Protein AF-A0AAV2RDL8-F1 (afdb_monomer_lite)

Secondary structure (DSSP, 8-state):
---------S------EEEEEEE-SS-EE--EEEEEEEEEEEEEEEEEEEEEEEEEEEEEEEEEEEEEEEEEEEEEEEEEEEEEES-EEEEEEEEEEEEES-EEEEEEEEEEEEES-EEEEEEEEEEEEES-EEEEEEEEEEEESS-EEEEEEEEEEEESS-EEEE--SEEEEE-

Organism: Meganyctiphanes norvegica (NCBI:txid48144)

Sequence (175 aa):
PSEDENELEEGILVDIDAEELELKEDVRVESDAEKLYLTEDVRVESDEEELYLTEDVRVESDAEELYLTEDVRVESDEEELYLTEDVRVESDEEELYLTEDVRVESDEEELYLTEDVRVESDAEELYLTEDVRVESDAEELYLTEDVRVESDAEELYLTEDVRVESDAEKLYLTE

pLDDT: mean 70.78, std 10.6, range [33.53, 85.5]

Foldseek 3Di:
DDPPPPPDDAEDADADEEQEEADEDHYEYEYEYQEYHYEDDYEYEYEYQEYAYEEQYEYEYEYQEYAYEENYEYDYEYAEYHYEEDYEYDYEYAEYAYEDDYEYDYEYAEYHYEDDYEYDYEYQEYAYAECYEYDYEYAEYADHYNYEYDYEYAEYHYEPPYDYDYPYVYYHYDD

Radius of gyration: 18.99 Å; chains: 1; bounding box: 40×24×61 Å

Structure (mmCIF, N/CA/C/O backbone):
data_AF-A0AAV2RDL8-F1
#
_entry.id   AF-A0AAV2RDL8-F1
#
loop_
_atom_site.group_PDB
_atom_site.id
_atom_site.type_symbol
_atom_site.label_atom_id
_atom_site.label_alt_id
_atom_site.label_comp_id
_atom_site.label_asym_id
_atom_site.label_entity_id
_atom_site.label_seq_id
_atom_site.pdbx_PDB_ins_code
_atom_site.Cartn_x
_atom_site.Cartn_y
_atom_site.Cartn_z
_atom_site.occupancy
_atom_site.B_iso_or_equiv
_atom_site.auth_seq_id
_atom_site.auth_comp_id
_atom_site.auth_asym_id
_atom_site.auth_atom_id
_atom_site.pdbx_PDB_model_num
ATOM 1 N N . PRO A 1 1 ? 20.852 -11.540 -39.869 1.00 33.53 1 PRO A N 1
ATOM 2 C CA . PRO A 1 1 ? 20.216 -11.445 -38.544 1.00 33.53 1 PRO A CA 1
ATOM 3 C C . PRO A 1 1 ? 21.309 -11.140 -37.523 1.00 33.53 1 PRO A C 1
ATOM 5 O O . PRO A 1 1 ? 21.925 -12.056 -36.992 1.00 33.53 1 PRO A O 1
ATOM 8 N N . SER A 1 2 ? 21.663 -9.862 -37.433 1.00 35.41 2 SER A N 1
ATOM 9 C CA . SER A 1 2 ? 22.367 -9.319 -36.277 1.00 35.41 2 SER A CA 1
ATOM 10 C C . SER A 1 2 ? 21.272 -8.933 -35.292 1.00 35.41 2 SER A C 1
ATOM 12 O O . SER A 1 2 ? 20.375 -8.176 -35.652 1.00 35.41 2 SER A O 1
ATOM 14 N N . GLU A 1 3 ? 21.274 -9.587 -34.138 1.00 41.75 3 GLU A N 1
ATOM 15 C CA . GLU A 1 3 ? 20.640 -9.085 -32.925 1.00 41.75 3 GLU A CA 1
ATOM 16 C C . GLU A 1 3 ? 21.489 -7.874 -32.535 1.00 41.75 3 GLU A C 1
ATOM 18 O O . GLU A 1 3 ? 22.623 -8.031 -32.091 1.00 41.75 3 GLU A O 1
ATOM 23 N N . ASP A 1 4 ? 21.024 -6.682 -32.909 1.00 39.59 4 ASP A N 1
ATOM 24 C CA . ASP A 1 4 ? 21.625 -5.433 -32.462 1.00 39.59 4 ASP A CA 1
ATOM 25 C C . ASP A 1 4 ? 21.169 -5.250 -31.009 1.00 39.59 4 ASP A C 1
ATOM 27 O O . ASP A 1 4 ? 20.022 -4.902 -30.734 1.00 39.59 4 ASP A O 1
ATOM 31 N N . GLU A 1 5 ? 22.060 -5.637 -30.098 1.00 39.41 5 GLU A N 1
ATOM 32 C CA . GLU A 1 5 ? 21.983 -5.405 -28.661 1.00 39.41 5 GLU A CA 1
ATOM 33 C C . GLU A 1 5 ? 21.902 -3.883 -28.445 1.00 39.41 5 GLU A C 1
ATOM 35 O O . GLU A 1 5 ? 22.846 -3.155 -28.755 1.00 39.41 5 GLU A O 1
ATOM 40 N N . ASN A 1 6 ? 20.740 -3.392 -27.997 1.00 41.09 6 ASN A N 1
ATOM 41 C CA . ASN A 1 6 ? 20.532 -2.000 -27.586 1.00 41.09 6 ASN A CA 1
ATOM 42 C C . ASN A 1 6 ? 21.248 -1.760 -26.243 1.00 41.09 6 ASN A C 1
ATOM 44 O O . ASN A 1 6 ? 20.607 -1.623 -25.208 1.00 41.09 6 ASN A O 1
ATOM 48 N N . GLU A 1 7 ? 22.580 -1.743 -26.250 1.00 38.25 7 GLU A N 1
ATOM 49 C CA . GLU A 1 7 ? 23.364 -1.123 -25.178 1.00 38.25 7 GLU A CA 1
ATOM 50 C C . GLU A 1 7 ? 23.374 0.391 -25.441 1.00 38.25 7 GLU A C 1
ATOM 52 O O . GLU A 1 7 ? 23.989 0.873 -26.399 1.00 38.25 7 GLU A O 1
ATOM 57 N N . LEU A 1 8 ? 22.615 1.136 -24.639 1.00 44.44 8 LEU A N 1
ATOM 58 C CA . LEU A 1 8 ? 22.423 2.579 -24.746 1.00 44.44 8 LEU A CA 1
ATOM 59 C C . LEU A 1 8 ? 23.171 3.260 -23.580 1.00 44.44 8 LEU A C 1
ATOM 61 O O . LEU A 1 8 ? 22.795 3.088 -22.432 1.00 44.44 8 LEU A O 1
ATOM 65 N N . GLU A 1 9 ? 24.263 3.981 -23.880 1.00 40.09 9 GLU A N 1
ATOM 66 C CA . GLU A 1 9 ? 25.112 4.697 -22.899 1.00 40.09 9 GLU A CA 1
ATOM 67 C C . GLU A 1 9 ? 24.407 5.927 -22.275 1.00 40.09 9 GLU A C 1
ATOM 69 O O . GLU A 1 9 ? 23.738 6.671 -22.993 1.00 40.09 9 GLU A O 1
ATOM 74 N N . GLU A 1 10 ? 24.655 6.169 -20.976 1.00 37.88 10 GLU A N 1
ATOM 75 C CA . GLU A 1 10 ? 24.317 7.342 -20.132 1.00 37.88 10 GLU A CA 1
ATOM 76 C C . GLU A 1 10 ? 23.689 8.563 -20.849 1.00 37.88 10 GLU A C 1
ATOM 78 O O . GLU A 1 10 ? 24.341 9.284 -21.619 1.00 37.88 10 GLU A O 1
ATOM 83 N N . GLY A 1 11 ? 22.445 8.891 -20.479 1.00 47.75 11 GLY A N 1
ATOM 84 C CA . GLY A 1 11 ? 21.820 10.191 -20.770 1.00 47.75 11 GLY A CA 1
ATOM 85 C C . GLY A 1 11 ? 21.087 10.310 -22.110 1.00 47.75 11 GLY A C 1
ATOM 86 O O . GLY A 1 11 ? 21.014 11.405 -22.681 1.00 47.75 11 GLY A O 1
ATOM 87 N N . ILE A 1 12 ? 20.544 9.209 -22.624 1.00 52.31 12 ILE A N 1
ATOM 88 C CA . ILE A 1 12 ? 19.698 9.218 -23.820 1.00 52.31 12 ILE A CA 1
ATOM 89 C C . ILE A 1 12 ? 18.282 9.638 -23.424 1.00 52.31 12 ILE A C 1
ATOM 91 O O . ILE A 1 12 ? 17.623 8.910 -22.703 1.00 52.31 12 ILE A O 1
ATOM 95 N N . LEU A 1 13 ? 17.822 10.786 -23.935 1.00 48.78 13 LEU A N 1
ATOM 96 C CA . LEU A 1 13 ? 16.393 11.098 -24.033 1.00 48.78 13 LEU A CA 1
ATOM 97 C C . LEU A 1 13 ? 15.776 10.138 -25.050 1.00 48.78 13 LEU A C 1
ATOM 99 O O . LEU A 1 13 ? 16.172 10.132 -26.223 1.00 48.78 13 LEU A O 1
ATOM 103 N N . VAL A 1 14 ? 14.863 9.301 -24.577 1.00 56.12 14 VAL A N 1
ATOM 104 C CA . VAL A 1 14 ? 14.216 8.250 -25.356 1.00 56.12 14 VAL A CA 1
ATOM 105 C C . VAL A 1 14 ? 12.789 8.694 -25.688 1.00 56.12 14 VAL A C 1
ATOM 107 O O . VAL A 1 14 ? 11.849 8.203 -25.090 1.00 56.12 14 VAL A O 1
ATOM 110 N N . ASP A 1 15 ? 12.622 9.589 -26.672 1.00 52.69 15 ASP A N 1
ATOM 111 C CA . ASP A 1 15 ? 11.304 9.881 -27.266 1.00 52.69 15 ASP A CA 1
ATOM 112 C C . ASP A 1 15 ? 10.814 8.635 -28.044 1.00 52.69 15 ASP A C 1
ATOM 114 O O . ASP A 1 15 ? 11.012 8.520 -29.265 1.00 52.69 15 ASP A O 1
ATOM 118 N N . ILE A 1 16 ? 10.251 7.650 -27.345 1.00 57.81 16 ILE A N 1
ATOM 119 C CA . ILE A 1 16 ? 9.728 6.412 -27.927 1.00 57.81 16 ILE A CA 1
ATOM 120 C C . ILE A 1 16 ? 8.243 6.289 -27.592 1.00 57.81 16 ILE A C 1
ATOM 122 O O . ILE A 1 16 ? 7.873 6.218 -26.433 1.00 57.81 16 ILE A O 1
ATOM 126 N N . ASP A 1 17 ? 7.431 6.202 -28.647 1.00 60.62 17 ASP A N 1
ATOM 127 C CA . ASP A 1 17 ? 6.042 5.734 -28.614 1.00 60.62 17 ASP A CA 1
ATOM 128 C C . ASP A 1 17 ? 6.076 4.217 -28.880 1.00 60.62 17 ASP A C 1
ATOM 130 O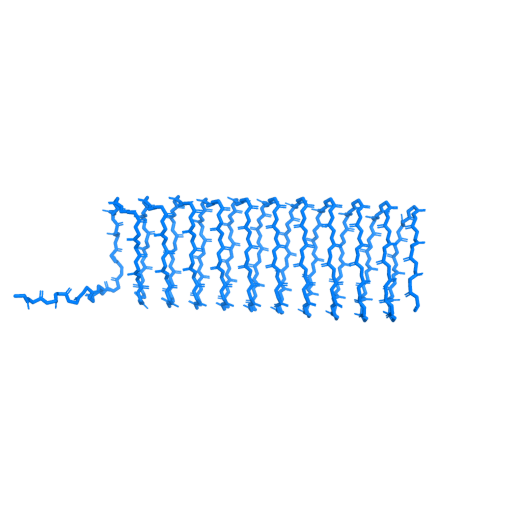 O . ASP A 1 17 ? 6.366 3.778 -30.009 1.00 60.62 17 ASP A O 1
ATOM 134 N N . ALA A 1 18 ? 5.923 3.418 -27.820 1.00 65.25 18 ALA A N 1
ATOM 135 C CA . ALA A 1 18 ? 5.965 1.956 -27.851 1.00 65.25 18 ALA A CA 1
ATOM 136 C C . ALA A 1 18 ? 4.988 1.331 -26.843 1.00 65.25 18 ALA A C 1
ATOM 138 O O . ALA A 1 18 ? 4.745 1.880 -25.779 1.00 65.25 18 ALA A O 1
ATOM 139 N N . GLU A 1 19 ? 4.483 0.135 -27.167 1.00 72.62 19 GLU A N 1
ATOM 140 C CA . GLU A 1 19 ? 3.637 -0.657 -26.253 1.00 72.62 19 GLU A CA 1
ATOM 141 C C . GLU A 1 19 ? 4.428 -1.159 -25.020 1.00 72.62 19 GLU A C 1
ATOM 143 O O . GLU A 1 19 ? 3.861 -1.339 -23.954 1.00 72.62 19 GLU A O 1
ATOM 148 N N . GLU A 1 20 ? 5.740 -1.404 -25.145 1.00 74.62 20 GLU A N 1
ATOM 149 C CA . GLU A 1 20 ? 6.578 -1.908 -24.043 1.00 74.62 20 GLU A CA 1
ATOM 150 C C . GLU A 1 20 ? 8.042 -1.484 -24.233 1.00 74.62 20 GLU A C 1
ATOM 152 O O . GLU A 1 20 ? 8.582 -1.562 -25.348 1.00 74.62 20 GLU A O 1
ATOM 157 N N . LEU A 1 21 ? 8.696 -1.065 -23.146 1.00 72.25 21 LEU A N 1
ATOM 158 C CA . LEU A 1 21 ? 10.082 -0.598 -23.142 1.00 72.25 21 LEU A CA 1
ATOM 159 C C . LEU A 1 21 ? 10.855 -1.198 -21.948 1.00 72.25 21 LEU A C 1
ATOM 161 O O . LEU A 1 21 ? 10.407 -1.117 -20.813 1.00 72.25 21 LEU A O 1
ATOM 165 N N . GLU A 1 22 ? 12.023 -1.806 -22.201 1.00 73.56 22 GLU A N 1
ATOM 166 C CA . GLU A 1 22 ? 12.908 -2.386 -21.169 1.00 73.56 22 GLU A CA 1
ATOM 167 C C . GLU A 1 22 ? 14.309 -1.743 -21.239 1.00 73.56 22 GLU A C 1
ATOM 169 O O . GLU A 1 22 ? 14.984 -1.856 -22.271 1.00 73.56 22 GLU A O 1
ATOM 174 N N . LEU A 1 23 ? 14.770 -1.097 -20.157 1.00 69.56 23 LEU A N 1
ATOM 175 C CA . LEU A 1 23 ? 16.125 -0.523 -20.034 1.00 69.56 23 LEU A CA 1
ATOM 176 C C . LEU A 1 23 ? 16.847 -1.073 -18.799 1.00 69.56 23 LEU A C 1
ATOM 178 O O . LEU A 1 23 ? 16.240 -1.383 -17.775 1.00 69.56 23 LEU A O 1
ATOM 182 N N . LYS A 1 24 ? 18.171 -1.210 -18.916 1.00 64.12 24 LYS A N 1
ATOM 183 C CA . LYS A 1 24 ? 18.983 -1.960 -17.947 1.00 64.12 24 LYS A CA 1
ATOM 184 C C . LYS A 1 24 ? 19.968 -1.132 -17.127 1.00 64.12 24 LYS A C 1
ATOM 186 O O . LYS A 1 24 ? 20.286 -1.581 -16.042 1.00 64.12 24 LYS A O 1
ATOM 191 N N . GLU A 1 25 ? 20.421 0.033 -17.593 1.00 67.44 25 GLU A N 1
ATOM 192 C CA . GLU A 1 25 ? 21.438 0.838 -16.888 1.00 67.44 25 GLU A CA 1
ATOM 193 C C . GLU A 1 25 ? 21.264 2.346 -17.169 1.00 67.44 25 GLU A C 1
ATOM 195 O O . GLU A 1 25 ? 20.969 2.709 -18.308 1.00 67.44 25 GLU A O 1
ATOM 200 N N . ASP A 1 26 ? 21.495 3.198 -16.156 1.00 59.97 26 ASP A N 1
ATOM 201 C CA . ASP A 1 26 ? 21.834 4.640 -16.212 1.00 59.97 26 ASP A CA 1
ATOM 202 C C . ASP A 1 26 ? 21.165 5.452 -17.349 1.00 59.97 26 ASP A C 1
ATOM 204 O O . ASP A 1 26 ? 21.803 5.955 -18.287 1.00 59.97 26 ASP A O 1
ATOM 208 N N . VAL A 1 27 ? 19.849 5.646 -17.259 1.00 62.50 27 VAL A N 1
ATOM 209 C CA . VAL A 1 27 ? 19.062 6.395 -18.255 1.00 62.50 27 VAL A CA 1
ATOM 210 C C . VAL A 1 27 ? 18.285 7.551 -17.627 1.00 62.50 27 VAL A C 1
ATOM 212 O O . VAL A 1 27 ? 17.908 7.533 -16.459 1.00 62.50 27 VAL A O 1
ATOM 215 N N . ARG A 1 28 ? 18.058 8.604 -18.422 1.00 65.00 28 ARG A N 1
ATOM 216 C CA . ARG A 1 28 ? 16.998 9.579 -18.148 1.00 65.00 28 ARG A CA 1
ATOM 217 C C . ARG A 1 28 ? 15.918 9.342 -19.183 1.00 65.00 28 ARG A C 1
ATOM 219 O O . ARG A 1 28 ? 16.179 9.563 -20.363 1.00 65.00 28 ARG A O 1
ATOM 226 N N . VAL A 1 29 ? 14.750 8.914 -18.741 1.00 66.75 29 VAL A N 1
ATOM 227 C CA . VAL A 1 29 ? 13.643 8.577 -19.634 1.00 66.75 29 VAL A CA 1
ATOM 228 C C . VAL A 1 29 ? 12.644 9.734 -19.655 1.00 66.75 29 VAL A C 1
ATOM 230 O O . VAL A 1 29 ? 12.387 10.335 -18.619 1.00 66.75 29 VAL A O 1
ATOM 233 N N . GLU A 1 30 ? 12.176 10.068 -20.856 1.00 68.25 30 GLU A N 1
ATOM 234 C CA . GLU A 1 30 ? 11.007 10.917 -21.123 1.00 68.25 30 GLU A CA 1
ATOM 235 C C . GLU A 1 30 ? 10.239 10.165 -22.217 1.00 68.25 30 GLU A C 1
ATOM 237 O O . GLU A 1 30 ? 10.661 10.185 -23.377 1.00 68.25 30 GLU A O 1
ATOM 242 N N . SER A 1 31 ? 9.229 9.384 -21.826 1.00 66.00 31 SER A N 1
ATOM 243 C CA . SER A 1 31 ? 8.480 8.476 -22.705 1.00 66.00 31 SER A CA 1
ATOM 244 C C . SER A 1 31 ? 6.972 8.595 -22.517 1.00 66.00 31 SER A C 1
ATOM 246 O O . SER A 1 31 ? 6.505 8.969 -21.452 1.00 66.00 31 SER A O 1
ATOM 248 N N . ASP A 1 32 ? 6.245 8.232 -23.575 1.00 65.31 32 ASP A N 1
ATOM 249 C CA . ASP A 1 32 ? 4.823 7.881 -23.546 1.00 65.31 32 ASP A CA 1
ATOM 250 C C . ASP A 1 32 ? 4.756 6.397 -23.957 1.00 65.31 32 ASP A C 1
ATOM 252 O O . ASP A 1 32 ? 4.810 6.071 -25.153 1.00 65.31 32 ASP A O 1
ATOM 256 N N . ALA A 1 33 ? 4.729 5.488 -22.983 1.00 66.44 33 ALA A N 1
ATOM 257 C CA . ALA A 1 33 ? 4.630 4.047 -23.214 1.00 66.44 33 ALA A CA 1
ATOM 258 C C . ALA A 1 33 ? 3.447 3.460 -22.434 1.00 66.44 33 ALA A C 1
ATOM 260 O O . ALA A 1 33 ? 3.074 3.973 -21.390 1.00 66.44 33 ALA A O 1
ATOM 261 N N . GLU A 1 34 ? 2.858 2.358 -22.909 1.00 74.69 34 GLU A N 1
ATOM 262 C CA . GLU A 1 34 ? 1.871 1.644 -22.076 1.00 74.69 34 GLU A CA 1
ATOM 263 C C . GLU A 1 34 ? 2.581 0.988 -20.875 1.00 74.69 34 GLU A C 1
ATOM 265 O O . GLU A 1 34 ? 2.064 1.014 -19.765 1.00 74.69 34 GLU A O 1
ATOM 270 N N . LYS A 1 35 ? 3.791 0.434 -21.077 1.00 77.56 35 LYS A N 1
ATOM 271 C CA . LYS A 1 35 ? 4.576 -0.222 -20.015 1.00 77.56 35 LYS A CA 1
ATOM 272 C C . LYS A 1 35 ? 6.061 0.096 -20.076 1.00 77.56 35 LYS A C 1
ATOM 274 O O . LYS A 1 35 ? 6.688 -0.052 -21.136 1.00 77.56 35 LYS A O 1
ATOM 279 N N . LEU A 1 36 ? 6.651 0.393 -18.921 1.00 74.38 36 LEU A N 1
ATOM 280 C CA . LEU A 1 36 ? 8.078 0.685 -18.784 1.00 74.38 36 LEU A CA 1
ATOM 281 C C . LEU A 1 36 ? 8.735 -0.177 -17.687 1.00 74.38 36 LEU A C 1
ATOM 283 O O . LEU A 1 36 ? 8.286 -0.216 -16.547 1.00 74.38 36 LEU A O 1
ATOM 287 N N . TYR A 1 37 ? 9.828 -0.865 -18.040 1.00 77.25 37 TYR A N 1
ATOM 288 C CA . TYR A 1 37 ? 10.616 -1.726 -17.147 1.00 77.25 37 TYR A CA 1
ATOM 289 C C . TYR A 1 37 ? 12.057 -1.221 -17.021 1.00 77.25 37 TYR A C 1
ATOM 291 O O . TYR A 1 37 ? 12.789 -1.170 -18.017 1.00 77.25 37 TYR A O 1
ATOM 299 N N . LEU A 1 38 ? 12.495 -0.902 -15.800 1.00 71.50 38 LEU A N 1
ATOM 300 C CA . LEU A 1 38 ? 13.824 -0.350 -15.514 1.00 71.50 38 LEU A CA 1
ATOM 301 C C . LEU A 1 38 ? 14.509 -1.088 -14.358 1.00 71.50 38 LEU A C 1
ATOM 303 O O . LEU A 1 38 ? 13.866 -1.504 -13.395 1.00 71.50 38 LEU A O 1
ATOM 307 N N . THR A 1 39 ? 15.831 -1.264 -14.454 1.00 67.38 39 THR A N 1
ATOM 308 C CA . THR A 1 39 ? 16.561 -2.155 -13.530 1.00 67.38 39 THR A CA 1
ATOM 309 C C . THR A 1 39 ? 17.522 -1.437 -12.569 1.00 67.38 39 THR A C 1
ATOM 311 O O . THR A 1 39 ? 17.466 -1.755 -11.390 1.00 67.38 39 THR A O 1
ATOM 314 N N . GLU A 1 40 ? 18.343 -0.471 -13.008 1.00 68.44 40 GLU A N 1
ATOM 315 C CA . GLU A 1 40 ? 19.369 0.180 -12.153 1.00 68.44 40 GLU A CA 1
ATOM 316 C C . GLU A 1 40 ? 19.516 1.698 -12.427 1.00 68.44 40 GLU A C 1
ATOM 318 O O . GLU A 1 40 ? 19.629 2.101 -13.591 1.00 68.44 40 GLU A O 1
ATOM 323 N N . ASP A 1 41 ? 19.575 2.511 -11.356 1.00 61.62 41 ASP A N 1
ATOM 324 C CA . ASP A 1 41 ? 20.023 3.925 -11.307 1.00 61.62 41 ASP A CA 1
ATOM 325 C C . ASP A 1 41 ? 19.329 4.848 -12.344 1.00 61.62 41 ASP A C 1
ATOM 327 O O . ASP A 1 41 ? 19.933 5.376 -13.285 1.00 61.62 41 ASP A O 1
ATOM 331 N N . VAL A 1 42 ? 18.014 5.061 -12.193 1.00 62.78 42 VAL A N 1
ATOM 332 C CA . VAL A 1 42 ? 17.196 5.783 -13.193 1.00 62.78 42 VAL A CA 1
ATOM 333 C C . VAL A 1 42 ? 16.575 7.076 -12.652 1.00 62.78 42 VAL A C 1
ATOM 335 O O . VAL A 1 42 ? 16.261 7.222 -11.468 1.00 62.78 42 VAL A O 1
ATOM 338 N N . ARG A 1 43 ? 16.407 8.059 -13.549 1.00 65.94 43 ARG A N 1
ATOM 339 C CA . ARG A 1 43 ? 15.447 9.159 -13.365 1.00 65.94 43 ARG A CA 1
ATOM 340 C C . ARG A 1 43 ? 14.379 9.095 -14.438 1.00 65.94 43 ARG A C 1
ATOM 342 O O . ARG A 1 43 ? 14.712 9.164 -15.626 1.00 65.94 43 ARG A O 1
ATOM 349 N N . VAL A 1 44 ? 13.141 9.000 -13.987 1.00 67.44 44 VAL A N 1
ATOM 350 C CA . VAL A 1 44 ? 11.953 8.876 -14.826 1.00 67.44 44 VAL A CA 1
ATOM 351 C C . VAL A 1 44 ? 11.133 10.157 -14.701 1.00 67.44 44 VAL A C 1
ATOM 353 O O . VAL A 1 44 ? 10.990 10.669 -13.594 1.00 67.44 44 VAL A O 1
ATOM 356 N N . GLU A 1 45 ? 10.699 10.687 -15.843 1.00 69.94 45 GLU A N 1
ATOM 357 C CA . GLU A 1 45 ? 9.719 11.772 -15.973 1.00 69.94 45 GLU A CA 1
ATOM 358 C C . GLU A 1 45 ? 8.796 11.382 -17.131 1.00 69.94 45 GLU A C 1
ATOM 360 O O . GLU A 1 45 ? 9.196 11.505 -18.294 1.00 69.94 45 GLU A O 1
ATOM 365 N N . SER A 1 46 ? 7.636 10.802 -16.829 1.00 66.81 46 SER A N 1
ATOM 366 C CA . SER A 1 46 ? 6.805 10.151 -17.845 1.00 66.81 46 SER A CA 1
ATOM 367 C C . SER A 1 46 ? 5.350 9.930 -17.424 1.00 66.81 46 SER A C 1
ATOM 369 O O . SER A 1 46 ? 5.022 9.996 -16.239 1.00 66.81 46 SER A O 1
ATOM 371 N N . ASP A 1 47 ? 4.508 9.706 -18.437 1.00 68.69 47 ASP A N 1
ATOM 372 C CA . ASP A 1 47 ? 3.092 9.351 -18.330 1.00 68.69 47 ASP A CA 1
ATOM 373 C C . ASP A 1 47 ? 2.916 7.916 -18.882 1.00 68.69 47 ASP A C 1
ATOM 375 O O . ASP A 1 47 ? 3.071 7.693 -20.092 1.00 68.69 47 ASP A O 1
ATOM 379 N N . GLU A 1 48 ? 2.604 6.933 -18.031 1.00 70.44 48 GLU A N 1
ATOM 380 C CA . GLU A 1 48 ? 2.433 5.519 -18.423 1.00 70.44 48 GLU A CA 1
ATOM 381 C C . GLU A 1 48 ? 1.207 4.852 -17.780 1.00 70.44 48 GLU A C 1
ATOM 383 O O . GLU A 1 48 ? 0.688 5.321 -16.777 1.00 70.44 48 GLU A O 1
ATOM 388 N N . GLU A 1 49 ? 0.731 3.728 -18.337 1.00 75.56 49 GLU A N 1
ATOM 389 C CA . GLU A 1 49 ? -0.263 2.898 -17.626 1.00 75.56 49 GLU A CA 1
ATOM 390 C C . GLU A 1 49 ? 0.426 2.106 -16.496 1.00 75.56 49 GLU A C 1
ATOM 392 O O . GLU A 1 49 ? -0.052 2.106 -15.368 1.00 75.56 49 GLU A O 1
ATOM 397 N N . GLU A 1 50 ? 1.581 1.477 -16.765 1.00 77.88 50 GLU A N 1
ATOM 398 C CA . GLU A 1 50 ? 2.319 0.698 -15.757 1.00 77.88 50 GLU A CA 1
ATOM 399 C C . GLU A 1 50 ? 3.836 0.978 -15.752 1.00 77.88 50 GLU A C 1
ATOM 401 O O . GLU A 1 50 ? 4.519 0.844 -16.781 1.00 77.88 50 GLU A O 1
ATOM 406 N N . LEU A 1 51 ? 4.396 1.234 -14.563 1.00 76.44 51 LEU A N 1
ATOM 407 C CA . LEU A 1 51 ? 5.830 1.464 -14.347 1.00 76.44 51 LEU A CA 1
ATOM 408 C C . LEU A 1 51 ? 6.445 0.444 -13.371 1.00 76.44 51 LEU A C 1
ATOM 410 O O . LEU A 1 51 ? 5.996 0.290 -12.241 1.00 76.44 51 LEU A O 1
ATOM 414 N N . TYR A 1 52 ? 7.524 -0.233 -13.781 1.00 79.94 52 TYR A N 1
ATOM 415 C CA . TYR A 1 52 ? 8.218 -1.248 -12.976 1.00 79.94 52 TYR A CA 1
ATOM 416 C C . TYR A 1 52 ? 9.705 -0.919 -12.809 1.00 79.94 52 TYR A C 1
ATOM 418 O O . TYR A 1 52 ? 10.461 -0.966 -13.786 1.00 79.94 52 TYR A O 1
ATOM 426 N N . LEU A 1 53 ? 10.158 -0.665 -11.576 1.00 72.62 53 LEU A N 1
ATOM 427 C CA . LEU A 1 53 ? 11.547 -0.292 -11.274 1.00 72.62 53 LEU A CA 1
ATOM 428 C C . LEU A 1 53 ? 12.152 -1.171 -10.166 1.00 72.62 53 LEU A C 1
ATOM 430 O O . LEU A 1 53 ? 11.481 -1.560 -9.211 1.00 72.62 53 LEU A O 1
ATOM 434 N N . THR A 1 54 ? 13.441 -1.499 -10.291 1.00 70.62 54 THR A N 1
ATOM 435 C CA . THR A 1 54 ? 14.088 -2.475 -9.391 1.00 70.62 54 THR A CA 1
ATOM 436 C C . THR A 1 54 ? 15.050 -1.852 -8.367 1.00 70.62 54 THR A C 1
ATOM 438 O O . THR A 1 54 ? 14.881 -2.148 -7.192 1.00 70.62 54 THR A O 1
ATOM 441 N N . GLU A 1 55 ? 16.015 -1.000 -8.750 1.00 71.31 55 GLU A N 1
ATOM 442 C CA . GLU A 1 55 ? 17.098 -0.557 -7.838 1.00 71.31 55 GLU A CA 1
ATOM 443 C C . GLU A 1 55 ? 17.451 0.947 -7.974 1.00 71.31 55 GLU A C 1
ATOM 445 O O . GLU A 1 55 ? 17.644 1.438 -9.091 1.00 71.31 55 GLU A O 1
ATOM 450 N N . ASP A 1 56 ? 17.566 1.655 -6.834 1.00 64.56 56 ASP A N 1
ATOM 451 C CA . ASP A 1 56 ? 18.128 3.016 -6.656 1.00 64.56 56 ASP A CA 1
ATOM 452 C C . ASP A 1 56 ? 17.508 4.090 -7.588 1.00 64.56 56 ASP A C 1
ATOM 454 O O . ASP A 1 56 ? 18.124 4.593 -8.535 1.00 64.56 56 ASP A O 1
ATOM 458 N N . VAL A 1 57 ? 16.250 4.479 -7.336 1.00 63.28 57 VAL A N 1
ATOM 459 C CA . VAL A 1 57 ? 15.467 5.293 -8.292 1.00 63.28 57 VAL A CA 1
ATOM 460 C C . VAL A 1 57 ? 14.968 6.619 -7.707 1.00 63.28 57 VAL A C 1
ATOM 462 O O . VAL A 1 57 ? 14.695 6.762 -6.511 1.00 63.28 57 VAL A O 1
ATOM 465 N N .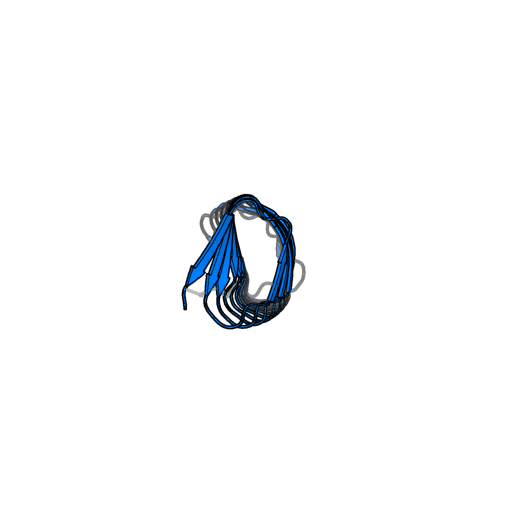 ARG A 1 58 ? 14.867 7.639 -8.571 1.00 66.12 58 ARG A N 1
ATOM 466 C CA . ARG A 1 58 ? 14.017 8.816 -8.329 1.00 66.12 58 ARG A CA 1
ATOM 467 C C . ARG A 1 58 ? 12.962 8.912 -9.416 1.00 66.12 58 ARG A C 1
ATOM 469 O O . ARG A 1 58 ? 13.327 9.025 -10.590 1.00 66.12 58 ARG A O 1
ATOM 476 N N . VAL A 1 59 ? 11.710 8.919 -8.993 1.00 67.62 59 VAL A N 1
ATOM 477 C CA . VAL A 1 59 ? 10.542 8.957 -9.867 1.00 67.62 59 VAL A CA 1
ATOM 478 C C . VAL A 1 59 ? 9.795 10.267 -9.654 1.00 67.62 59 VAL A C 1
ATOM 480 O O . VAL A 1 59 ? 9.645 10.694 -8.513 1.00 67.62 59 VAL A O 1
ATOM 483 N N . GLU A 1 60 ? 9.401 10.892 -10.759 1.00 71.44 60 GLU A N 1
ATOM 484 C CA . GLU A 1 60 ? 8.389 11.950 -10.838 1.00 71.44 60 GLU A CA 1
ATOM 485 C C . GLU A 1 60 ? 7.505 11.566 -12.038 1.00 71.44 60 GLU A C 1
ATOM 487 O O . GLU A 1 60 ? 7.882 11.836 -13.178 1.00 71.44 60 GLU A O 1
ATOM 492 N N . SER A 1 61 ? 6.427 10.814 -11.811 1.00 68.00 61 SER A N 1
ATOM 493 C CA . SER A 1 61 ? 5.570 10.252 -12.871 1.00 68.00 61 SER A CA 1
ATOM 494 C C . SER A 1 61 ? 4.092 10.377 -12.533 1.00 68.00 61 SER A C 1
ATOM 496 O O . SER A 1 61 ? 3.734 10.457 -11.364 1.00 68.00 61 SER A O 1
ATOM 498 N N . ASP A 1 62 ? 3.262 10.347 -13.571 1.00 68.38 62 ASP A N 1
ATOM 499 C CA . ASP A 1 62 ? 1.825 10.107 -13.472 1.00 68.38 62 ASP A CA 1
ATOM 500 C C . ASP A 1 62 ? 1.569 8.711 -14.080 1.00 68.38 62 ASP A C 1
ATOM 502 O O . ASP A 1 62 ? 1.765 8.515 -15.286 1.00 68.38 62 ASP A O 1
ATOM 506 N N . ALA A 1 63 ? 1.184 7.725 -13.264 1.00 69.00 63 ALA A N 1
ATOM 507 C CA . ALA A 1 63 ? 0.895 6.362 -13.724 1.00 69.00 63 ALA A CA 1
ATOM 508 C C . ALA A 1 63 ? -0.387 5.787 -13.101 1.00 69.00 63 ALA A C 1
ATOM 510 O O . ALA A 1 63 ? -0.801 6.209 -12.027 1.00 69.00 63 ALA A O 1
ATOM 511 N N . GLU A 1 64 ? -1.035 4.822 -13.768 1.00 77.25 64 GLU A N 1
ATOM 512 C CA . GLU A 1 64 ? -2.139 4.080 -13.128 1.00 77.25 64 GLU A CA 1
ATOM 513 C C . GLU A 1 64 ? -1.569 3.133 -12.056 1.00 77.25 64 GLU A C 1
ATOM 515 O O . GLU A 1 64 ? -2.014 3.162 -10.912 1.00 77.25 64 GLU A O 1
ATOM 520 N N . GLU A 1 65 ? -0.532 2.355 -12.394 1.00 79.81 65 GLU A N 1
ATOM 521 C CA . GLU A 1 65 ? 0.126 1.435 -11.458 1.00 79.81 65 GLU A CA 1
ATOM 522 C C . GLU A 1 65 ? 1.653 1.608 -11.430 1.00 79.81 65 GLU A C 1
ATOM 524 O O . GLU A 1 65 ? 2.328 1.583 -12.471 1.00 79.81 65 GLU A O 1
ATOM 529 N N . LEU A 1 66 ? 2.231 1.659 -10.226 1.00 78.44 66 LEU A N 1
ATOM 530 C CA . LEU A 1 66 ? 3.675 1.775 -10.035 1.00 78.44 66 LEU A CA 1
ATOM 531 C C . LEU A 1 66 ? 4.239 0.708 -9.081 1.00 78.44 66 LEU A C 1
ATOM 533 O O . LEU A 1 66 ? 3.778 0.520 -7.959 1.00 78.44 66 LEU A O 1
ATOM 537 N N . TYR A 1 67 ? 5.285 0.002 -9.523 1.00 80.94 67 TYR A N 1
ATOM 538 C CA . TYR A 1 67 ? 5.903 -1.118 -8.805 1.00 80.94 67 TYR A CA 1
ATOM 539 C C . TYR A 1 67 ? 7.400 -0.888 -8.575 1.00 80.94 67 TYR A C 1
ATOM 541 O O . TYR A 1 67 ? 8.179 -0.843 -9.532 1.00 80.94 67 TYR A O 1
ATOM 549 N N . LEU A 1 68 ? 7.831 -0.837 -7.310 1.00 74.38 68 LEU A N 1
ATOM 550 C CA . LEU A 1 68 ? 9.226 -0.599 -6.920 1.00 74.38 68 LEU A CA 1
ATOM 551 C C . LEU A 1 68 ? 9.761 -1.636 -5.938 1.00 74.38 68 LEU A C 1
ATOM 553 O O . LEU A 1 68 ? 9.073 -2.087 -5.018 1.00 74.38 68 LEU A O 1
ATOM 557 N N . THR A 1 69 ? 11.037 -1.982 -6.108 1.00 72.12 69 THR A N 1
ATOM 558 C CA . THR A 1 69 ? 11.674 -3.027 -5.297 1.00 72.12 69 THR A CA 1
ATOM 559 C C . THR A 1 69 ? 12.632 -2.482 -4.228 1.00 72.12 69 THR A C 1
ATOM 561 O O . THR A 1 69 ? 12.413 -2.812 -3.068 1.00 72.12 69 THR A O 1
ATOM 564 N N . GLU A 1 70 ? 13.638 -1.656 -4.551 1.00 73.06 70 GLU A N 1
ATOM 565 C CA . GLU A 1 70 ? 14.716 -1.305 -3.595 1.00 73.06 70 GLU A CA 1
ATOM 566 C C . GLU A 1 70 ? 15.159 0.180 -3.659 1.00 73.06 70 GLU A C 1
ATOM 568 O O . GLU A 1 70 ? 15.385 0.720 -4.745 1.00 73.06 70 GLU A O 1
ATOM 573 N N . ASP A 1 71 ? 15.323 0.820 -2.487 1.00 65.38 71 ASP A N 1
ATOM 574 C CA . ASP A 1 71 ? 15.986 2.126 -2.257 1.00 65.38 71 ASP A CA 1
ATOM 575 C C . ASP A 1 71 ? 15.434 3.293 -3.118 1.00 65.38 71 ASP A C 1
ATOM 577 O O . ASP A 1 71 ? 16.111 3.879 -3.970 1.00 65.38 71 ASP A O 1
ATOM 581 N N . VAL A 1 72 ? 14.170 3.681 -2.892 1.00 63.88 72 VAL A N 1
ATOM 582 C CA . VAL A 1 72 ? 13.468 4.641 -3.772 1.00 63.88 72 VAL A CA 1
ATOM 583 C C . VAL A 1 72 ? 13.041 5.937 -3.071 1.00 63.88 72 VAL A C 1
ATOM 585 O O . VAL A 1 72 ? 12.787 5.998 -1.862 1.00 63.88 72 VAL A O 1
ATOM 588 N N . ARG A 1 73 ? 13.007 7.028 -3.850 1.00 66.94 73 ARG A N 1
ATOM 589 C CA . ARG A 1 73 ? 12.219 8.228 -3.537 1.00 66.94 73 ARG A CA 1
ATOM 590 C C . ARG A 1 73 ? 11.186 8.465 -4.627 1.00 66.94 73 ARG A C 1
ATOM 592 O O . ARG A 1 73 ? 11.578 8.604 -5.789 1.00 66.94 73 ARG A O 1
ATOM 599 N N . VAL A 1 74 ? 9.938 8.560 -4.204 1.00 68.06 74 VAL A N 1
ATOM 600 C CA . VAL A 1 74 ? 8.764 8.749 -5.053 1.00 68.06 74 VAL A CA 1
ATOM 601 C C . VAL A 1 74 ? 8.118 10.088 -4.698 1.00 68.06 74 VAL A C 1
ATOM 603 O O . VAL A 1 74 ? 8.040 10.416 -3.513 1.00 68.06 74 VAL A O 1
ATOM 606 N N . GLU A 1 75 ? 7.765 10.861 -5.721 1.00 70.94 75 GLU A N 1
ATOM 607 C CA . GLU A 1 75 ? 6.899 12.045 -5.651 1.00 70.94 75 GLU A CA 1
ATOM 608 C C . GLU A 1 75 ? 5.975 11.969 -6.870 1.00 70.94 75 GLU A C 1
ATOM 610 O O . GLU A 1 75 ? 6.441 12.179 -7.994 1.00 70.94 75 GLU A O 1
ATOM 615 N N . SER A 1 76 ? 4.722 11.574 -6.664 1.00 67.75 76 SER A N 1
ATOM 616 C CA . SER A 1 76 ? 3.818 11.208 -7.755 1.00 67.75 76 SER A CA 1
ATOM 617 C C . SER A 1 76 ? 2.346 11.160 -7.325 1.00 67.75 76 SER A C 1
ATOM 619 O O . SER A 1 76 ? 2.040 11.208 -6.133 1.00 67.75 76 SER A O 1
ATOM 621 N N . ASP A 1 77 ? 1.461 11.144 -8.323 1.00 68.25 77 ASP A N 1
ATOM 622 C CA . ASP A 1 77 ? 0.009 11.003 -8.194 1.00 68.25 77 ASP A CA 1
ATOM 623 C C . ASP A 1 77 ? -0.401 9.729 -8.977 1.00 68.25 77 ASP A C 1
ATOM 625 O O . ASP A 1 77 ? -0.399 9.740 -10.214 1.00 68.25 77 ASP A O 1
ATOM 629 N N . GLU A 1 78 ? -0.737 8.628 -8.294 1.00 69.31 78 GLU A N 1
ATOM 630 C CA . GLU A 1 78 ? -1.106 7.339 -8.918 1.00 69.31 78 GLU A CA 1
ATOM 631 C C . GLU A 1 78 ? -2.409 6.736 -8.365 1.00 69.31 78 GLU A C 1
ATOM 633 O O . GLU A 1 78 ? -2.867 7.090 -7.282 1.00 69.31 78 GLU A O 1
ATOM 638 N N . GLU A 1 79 ? -3.022 5.797 -9.104 1.00 75.06 79 GLU A N 1
ATOM 639 C CA . GLU A 1 79 ? -4.130 4.994 -8.555 1.00 75.06 79 GLU A CA 1
ATOM 640 C C . GLU A 1 79 ? -3.585 3.935 -7.576 1.00 75.06 79 GLU A C 1
ATOM 642 O O . GLU A 1 79 ? -4.060 3.849 -6.445 1.00 75.06 79 GLU A O 1
ATOM 647 N N . GLU A 1 80 ? -2.553 3.172 -7.965 1.00 78.00 80 GLU A N 1
ATOM 648 C CA . GLU A 1 80 ? -1.963 2.121 -7.122 1.00 78.00 80 GLU A CA 1
ATOM 649 C C . GLU A 1 80 ? -0.424 2.184 -7.055 1.00 78.00 80 GLU A C 1
ATOM 651 O O . GLU A 1 80 ? 0.269 2.120 -8.079 1.00 78.00 80 GLU A O 1
ATOM 656 N N . LEU A 1 81 ? 0.131 2.175 -5.836 1.00 78.50 81 LEU A N 1
ATOM 657 C CA . LEU A 1 81 ? 1.577 2.145 -5.587 1.00 78.50 81 LEU A CA 1
ATOM 658 C C . LEU A 1 81 ? 2.009 0.912 -4.766 1.00 78.50 81 LEU A C 1
ATOM 660 O O . LEU A 1 81 ? 1.538 0.665 -3.656 1.00 78.50 81 LEU A O 1
ATOM 664 N N . TYR A 1 82 ? 2.980 0.147 -5.279 1.00 80.88 82 TYR A N 1
ATOM 665 C CA . TYR A 1 82 ? 3.522 -1.064 -4.648 1.00 80.88 82 TYR A CA 1
ATOM 666 C C . TYR A 1 82 ? 5.028 -0.955 -4.388 1.00 80.88 82 TYR A C 1
ATOM 668 O O . TYR A 1 82 ? 5.827 -0.932 -5.327 1.00 80.88 82 TYR A O 1
ATOM 676 N N . LEU A 1 83 ? 5.447 -0.996 -3.118 1.00 74.88 83 LEU A N 1
ATOM 677 C CA . LEU A 1 83 ? 6.851 -0.858 -2.714 1.00 74.88 83 LEU A CA 1
ATOM 678 C C . LEU A 1 83 ? 7.323 -1.992 -1.798 1.00 74.88 83 LEU A C 1
A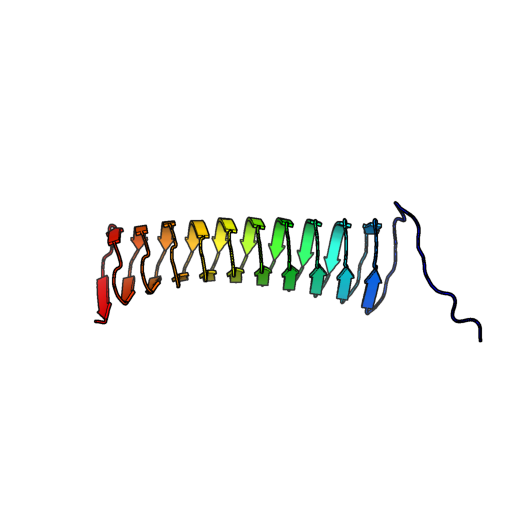TOM 680 O O . LEU A 1 83 ? 6.630 -2.419 -0.867 1.00 74.88 83 LEU A O 1
ATOM 684 N N . THR A 1 84 ? 8.554 -2.454 -2.028 1.00 74.06 84 THR A N 1
ATOM 685 C CA . THR A 1 84 ? 9.105 -3.608 -1.302 1.00 74.06 84 THR A CA 1
ATOM 686 C C . THR A 1 84 ? 10.091 -3.228 -0.185 1.00 74.06 84 THR A C 1
ATOM 688 O O . THR A 1 84 ? 9.833 -3.621 0.948 1.00 74.06 84 THR A O 1
ATOM 691 N N . GLU A 1 85 ? 11.171 -2.474 -0.441 1.00 74.50 85 GLU A N 1
ATOM 692 C CA . GLU A 1 85 ? 12.262 -2.275 0.542 1.00 74.50 85 GLU A CA 1
ATOM 693 C C . GLU A 1 85 ? 12.833 -0.832 0.574 1.00 74.50 85 GLU A C 1
ATOM 695 O O . GLU A 1 85 ? 13.106 -0.236 -0.470 1.00 74.50 85 GLU A O 1
ATOM 700 N N . ASP A 1 86 ? 13.052 -0.290 1.785 1.00 66.38 86 ASP A N 1
ATOM 701 C CA . ASP A 1 86 ? 13.834 0.934 2.087 1.00 66.38 86 ASP A CA 1
ATOM 702 C C . ASP A 1 86 ? 13.368 2.218 1.346 1.00 66.38 86 ASP A C 1
ATOM 704 O O . ASP A 1 86 ? 14.125 2.910 0.657 1.00 66.38 86 ASP A O 1
ATOM 708 N N . VAL A 1 87 ? 12.094 2.598 1.510 1.00 64.62 87 VAL A N 1
ATOM 709 C CA . VAL A 1 87 ? 11.476 3.676 0.706 1.00 64.62 87 VAL A CA 1
ATOM 710 C C . VAL A 1 87 ? 11.142 4.947 1.504 1.00 64.62 87 VAL A C 1
ATOM 712 O O . VAL A 1 87 ? 10.894 4.933 2.718 1.00 64.62 87 VAL A O 1
ATOM 715 N N . ARG A 1 88 ? 11.178 6.096 0.812 1.00 67.06 88 ARG A N 1
ATOM 716 C CA . ARG A 1 88 ? 10.498 7.331 1.233 1.00 67.06 88 ARG A CA 1
ATOM 717 C C . ARG A 1 88 ? 9.490 7.761 0.175 1.00 67.06 88 ARG A C 1
ATOM 719 O O . ARG A 1 88 ? 9.894 7.956 -0.972 1.00 67.06 88 ARG A O 1
ATOM 726 N N . VAL A 1 89 ? 8.259 7.966 0.614 1.00 68.31 89 VAL A N 1
ATOM 727 C CA . VAL A 1 89 ? 7.114 8.328 -0.223 1.00 68.31 89 VAL A CA 1
ATOM 728 C C . VAL A 1 89 ? 6.536 9.658 0.254 1.00 68.31 89 VAL A C 1
ATOM 730 O O . VAL A 1 89 ? 6.462 9.872 1.468 1.00 68.31 89 VAL A O 1
ATOM 733 N N . GLU A 1 90 ? 6.209 10.529 -0.698 1.00 72.56 90 GLU A N 1
ATOM 734 C CA . GLU A 1 90 ? 5.408 11.748 -0.528 1.00 72.56 90 GLU A CA 1
ATOM 735 C C . GLU A 1 90 ? 4.470 11.843 -1.742 1.00 72.56 90 GLU A C 1
ATOM 737 O O . GLU A 1 90 ? 4.940 12.157 -2.836 1.00 72.56 90 GLU A O 1
ATOM 742 N N . SER A 1 91 ? 3.196 11.496 -1.570 1.00 68.56 91 SER A N 1
ATOM 743 C CA . SER A 1 91 ? 2.264 11.233 -2.679 1.00 68.56 91 SER A CA 1
ATOM 744 C C . SER A 1 91 ? 0.795 11.265 -2.230 1.00 68.56 91 SER A C 1
ATOM 746 O O . SER A 1 91 ? 0.503 11.249 -1.030 1.00 68.56 91 SER A O 1
ATOM 748 N N . ASP A 1 92 ? -0.102 11.366 -3.211 1.00 71.00 92 ASP A N 1
ATOM 749 C CA . ASP A 1 92 ? -1.558 11.284 -3.066 1.00 71.00 92 ASP A CA 1
ATOM 750 C C . ASP A 1 92 ? -2.052 10.106 -3.945 1.00 71.00 92 ASP A C 1
ATOM 752 O O . ASP A 1 92 ? -2.053 10.225 -5.174 1.00 71.00 92 ASP A O 1
ATOM 756 N N . GLU A 1 93 ? -2.471 8.980 -3.351 1.00 72.31 93 GLU A N 1
ATOM 757 C CA . GLU A 1 93 ? -2.899 7.769 -4.089 1.00 72.31 93 GLU A CA 1
ATOM 758 C C . GLU A 1 93 ? -4.248 7.191 -3.628 1.00 72.31 93 GLU A C 1
ATOM 760 O O . GLU A 1 93 ? -4.703 7.437 -2.513 1.00 72.31 93 GLU A O 1
ATOM 765 N N . GLU A 1 94 ? -4.905 6.376 -4.469 1.00 77.69 94 GLU A N 1
ATOM 766 C CA . GLU A 1 94 ? -6.072 5.595 -4.016 1.00 77.69 94 GLU A CA 1
ATOM 767 C C . GLU A 1 94 ? -5.622 4.429 -3.112 1.00 77.69 94 GLU A C 1
ATOM 769 O O . GLU A 1 94 ? -6.131 4.288 -1.996 1.00 77.69 94 GLU A O 1
ATOM 774 N N . GLU A 1 95 ? -4.634 3.633 -3.542 1.00 78.94 95 GLU A N 1
ATOM 775 C CA . GLU A 1 95 ? -4.116 2.491 -2.774 1.00 78.94 95 GLU A CA 1
ATOM 776 C C . GLU A 1 95 ? -2.577 2.467 -2.677 1.00 78.94 95 GLU A C 1
ATOM 778 O O . GLU A 1 95 ? -1.868 2.452 -3.687 1.00 78.94 95 GLU A O 1
ATOM 783 N N . LEU A 1 96 ? -2.047 2.333 -1.453 1.00 79.81 96 LEU A N 1
ATOM 784 C CA . LEU A 1 96 ? -0.606 2.206 -1.193 1.00 79.81 96 LEU A CA 1
ATOM 785 C C . LEU A 1 96 ? -0.255 0.897 -0.461 1.00 79.81 96 LEU A C 1
ATOM 787 O O . LEU A 1 96 ? -0.738 0.614 0.638 1.00 79.81 96 LEU A O 1
ATOM 791 N N . TYR A 1 97 ? 0.665 0.110 -1.030 1.00 81.62 97 TYR A N 1
ATOM 792 C CA . TYR A 1 97 ? 1.124 -1.178 -0.495 1.00 81.62 97 TYR A CA 1
ATOM 793 C C . TYR A 1 97 ? 2.626 -1.189 -0.205 1.00 81.62 97 TYR A C 1
ATOM 795 O O . TYR A 1 97 ? 3.449 -1.151 -1.119 1.00 81.62 97 TYR A O 1
ATOM 803 N N . LEU A 1 98 ? 3.005 -1.352 1.067 1.00 76.56 98 LEU A N 1
ATOM 804 C CA . LEU A 1 98 ? 4.400 -1.313 1.518 1.00 76.56 98 LEU A CA 1
ATOM 805 C C . LEU A 1 98 ? 4.795 -2.539 2.340 1.00 76.56 98 LEU A C 1
ATOM 807 O O . LEU A 1 98 ? 4.079 -2.983 3.248 1.00 76.56 98 LEU A O 1
ATOM 811 N N . THR A 1 99 ? 5.992 -3.056 2.061 1.00 74.94 99 THR A N 1
ATOM 812 C CA . THR A 1 99 ? 6.472 -4.293 2.689 1.00 74.94 99 THR A CA 1
ATOM 813 C C . THR A 1 99 ? 7.477 -4.059 3.827 1.00 74.94 99 THR A C 1
ATOM 815 O O . THR A 1 99 ? 7.169 -4.477 4.941 1.00 74.94 99 THR A O 1
ATOM 818 N N . GLU A 1 100 ? 8.625 -3.398 3.611 1.00 75.50 100 GLU A N 1
ATOM 819 C CA . GLU A 1 100 ? 9.722 -3.342 4.606 1.00 75.50 100 GLU A CA 1
ATOM 820 C C . GLU A 1 100 ? 10.407 -1.955 4.727 1.00 75.50 100 GLU A C 1
ATOM 822 O O . GLU A 1 100 ? 10.714 -1.303 3.728 1.00 75.50 100 GLU A O 1
ATOM 827 N N . ASP A 1 101 ? 10.684 -1.517 5.968 1.00 67.44 101 ASP A N 1
ATOM 828 C CA . ASP A 1 101 ? 11.567 -0.380 6.328 1.00 67.44 101 ASP A CA 1
ATOM 829 C C . ASP A 1 101 ? 11.193 0.999 5.714 1.00 67.44 101 ASP A C 1
ATOM 831 O O . ASP A 1 101 ? 12.036 1.799 5.293 1.00 67.44 101 ASP A O 1
ATOM 835 N N . VAL A 1 102 ? 9.900 1.345 5.712 1.00 65.38 102 VAL A N 1
ATOM 836 C CA . VAL A 1 102 ? 9.389 2.537 4.999 1.00 65.38 102 VAL A CA 1
ATOM 837 C C . VAL A 1 102 ? 9.143 3.759 5.904 1.00 65.38 102 VAL A C 1
ATOM 839 O O . VAL A 1 102 ? 8.855 3.656 7.106 1.00 65.38 102 VAL A O 1
ATOM 842 N N . ARG A 1 103 ? 9.280 4.961 5.321 1.00 68.44 103 ARG A N 1
ATOM 843 C CA . ARG A 1 103 ? 8.696 6.210 5.845 1.00 68.44 103 ARG A CA 1
ATOM 844 C C . ARG A 1 103 ? 7.727 6.813 4.836 1.00 68.44 103 ARG A C 1
ATOM 846 O O . ARG A 1 103 ? 8.134 7.043 3.700 1.00 68.44 103 ARG A O 1
ATOM 853 N N . VAL A 1 104 ? 6.530 7.126 5.308 1.00 69.38 104 VAL A N 1
ATOM 854 C CA . VAL A 1 104 ? 5.408 7.599 4.493 1.00 69.38 104 VAL A CA 1
ATOM 855 C C . VAL A 1 104 ? 4.871 8.909 5.059 1.00 69.38 104 VAL A C 1
ATOM 857 O O . VAL A 1 104 ? 4.747 9.014 6.285 1.00 69.38 104 VAL A O 1
ATOM 860 N N . GLU A 1 105 ? 4.604 9.863 4.169 1.00 75.31 105 GLU A N 1
ATOM 861 C CA . GLU A 1 105 ? 3.832 11.088 4.407 1.00 75.31 105 GLU A CA 1
ATOM 862 C C . GLU A 1 105 ? 2.871 11.280 3.220 1.00 75.31 105 GLU A C 1
ATOM 864 O O . GLU A 1 105 ? 3.336 11.630 2.139 1.00 75.31 105 GLU A O 1
ATOM 869 N N . SER A 1 106 ? 1.580 10.991 3.393 1.00 71.69 106 SER A N 1
ATOM 870 C CA . SER A 1 106 ? 0.616 10.868 2.279 1.00 71.69 106 SER A CA 1
ATOM 871 C C . SER A 1 106 ? -0.848 10.969 2.737 1.00 71.69 106 SER A C 1
ATOM 873 O O . SER A 1 106 ? -1.148 10.870 3.934 1.00 71.69 106 SER A O 1
ATOM 875 N N . ASP A 1 107 ? -1.737 11.203 1.770 1.00 75.88 107 ASP A N 1
ATOM 876 C CA . ASP A 1 107 ? -3.198 11.194 1.901 1.00 75.88 107 ASP A CA 1
ATOM 877 C C . ASP A 1 107 ? -3.758 10.099 0.958 1.00 75.88 107 ASP A C 1
ATOM 879 O O . ASP A 1 107 ? -3.626 10.228 -0.260 1.00 75.88 107 ASP A O 1
ATOM 883 N N . GLU A 1 108 ? -4.391 9.039 1.486 1.00 77.38 108 GLU A N 1
ATOM 884 C CA . GLU A 1 108 ? -4.862 7.893 0.674 1.00 77.38 108 GLU A CA 1
ATOM 885 C C . GLU A 1 108 ? -6.299 7.423 0.975 1.00 77.38 108 GLU A C 1
ATOM 887 O O . GLU A 1 108 ? -6.875 7.741 2.015 1.00 77.38 108 GLU A O 1
ATOM 892 N N . GLU A 1 109 ? -6.911 6.613 0.097 1.00 81.62 109 GLU A N 1
ATOM 893 C CA . GLU A 1 109 ? -8.126 5.863 0.474 1.00 81.62 109 GLU A CA 1
ATOM 894 C C . GLU A 1 109 ? -7.754 4.620 1.305 1.00 81.62 109 GLU A C 1
ATOM 896 O O . GLU A 1 109 ? -8.271 4.443 2.415 1.00 81.62 109 GLU A O 1
ATOM 901 N N . GLU A 1 110 ? -6.816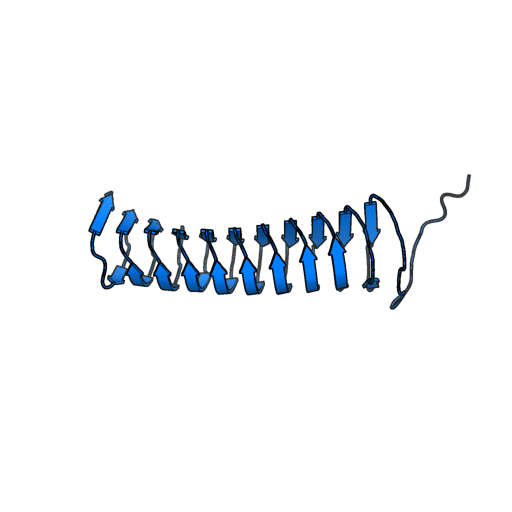 3.794 0.828 1.00 82.00 110 GLU A N 1
ATOM 902 C CA . GLU A 1 110 ? -6.373 2.572 1.513 1.00 82.00 110 GLU A CA 1
ATOM 903 C C . GLU A 1 110 ? -4.842 2.471 1.645 1.00 82.00 110 GLU A C 1
ATOM 905 O O . GLU A 1 110 ? -4.100 2.527 0.664 1.00 82.00 110 GLU A O 1
ATOM 910 N N . LEU A 1 111 ? -4.358 2.209 2.867 1.00 82.06 111 LEU A N 1
ATOM 911 C CA . LEU A 1 111 ? -2.929 2.044 3.159 1.00 82.06 111 LEU A CA 1
ATOM 912 C C . LEU A 1 111 ? -2.615 0.684 3.803 1.00 82.06 111 LEU A C 1
ATOM 914 O O . LEU A 1 111 ? -3.083 0.368 4.902 1.00 82.06 111 LEU A O 1
ATOM 918 N N . TYR A 1 112 ? -1.745 -0.104 3.166 1.00 83.62 112 TYR A N 1
ATOM 919 C CA . TYR A 1 112 ? -1.346 -1.450 3.589 1.00 83.62 112 TYR A CA 1
ATOM 920 C C . TYR A 1 112 ? 0.145 -1.543 3.920 1.00 83.62 112 TYR A C 1
ATOM 922 O O . TYR A 1 112 ? 1.005 -1.373 3.059 1.00 83.62 112 TYR A O 1
ATOM 930 N N . LEU A 1 113 ? 0.471 -1.897 5.166 1.00 78.44 113 LEU A N 1
ATOM 931 C CA . LEU A 1 113 ? 1.841 -1.878 5.684 1.00 78.44 113 LEU A CA 1
ATOM 932 C C . LEU A 1 113 ? 2.187 -3.169 6.431 1.00 78.44 113 LEU A C 1
ATOM 934 O O . LEU A 1 113 ? 1.468 -3.612 7.339 1.00 78.44 113 LEU A O 1
ATOM 938 N N . THR A 1 114 ? 3.331 -3.759 6.082 1.00 76.12 114 THR A N 1
ATOM 939 C CA . THR A 1 114 ? 3.718 -5.078 6.604 1.00 76.12 114 THR A CA 1
ATOM 940 C C . THR A 1 114 ? 4.722 -5.013 7.762 1.00 76.12 114 THR A C 1
ATOM 942 O O . THR A 1 114 ? 4.350 -5.436 8.855 1.00 76.12 114 THR A O 1
ATOM 945 N N . GLU A 1 115 ? 5.944 -4.489 7.580 1.00 76.69 115 GLU A N 1
ATOM 946 C CA . GLU A 1 115 ? 7.037 -4.611 8.573 1.00 76.69 115 GLU A CA 1
ATOM 947 C C . GLU A 1 115 ? 7.858 -3.312 8.779 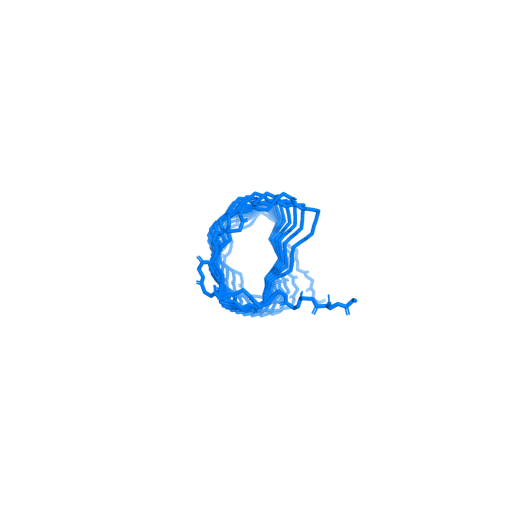1.00 76.69 115 GLU A C 1
ATOM 949 O O . GLU A 1 115 ? 8.209 -2.612 7.830 1.00 76.69 115 GLU A O 1
ATOM 954 N N . ASP A 1 116 ? 8.187 -2.996 10.042 1.00 68.81 116 ASP A N 1
ATOM 955 C CA . ASP A 1 116 ? 9.156 -1.955 10.465 1.00 68.81 116 ASP A CA 1
ATOM 956 C C . ASP A 1 116 ? 8.882 -0.509 9.963 1.00 68.81 116 ASP A C 1
ATOM 958 O O . ASP A 1 116 ? 9.780 0.326 9.799 1.00 68.81 116 ASP A O 1
ATOM 962 N N . VAL A 1 117 ? 7.608 -0.146 9.796 1.00 66.44 117 VAL A N 1
ATOM 963 C CA . VAL A 1 117 ? 7.205 1.132 9.176 1.00 66.44 117 VAL A CA 1
ATOM 964 C C . VAL A 1 117 ? 7.038 2.290 10.184 1.00 66.44 117 VAL A C 1
ATOM 966 O O . VAL A 1 117 ? 6.666 2.110 11.355 1.00 66.44 117 VAL A O 1
ATOM 969 N N . ARG A 1 118 ? 7.310 3.526 9.731 1.00 69.88 118 ARG A N 1
ATOM 970 C CA . ARG A 1 118 ? 6.813 4.768 10.361 1.00 69.88 118 ARG A CA 1
ATOM 971 C C . ARG A 1 118 ? 5.927 5.545 9.397 1.00 69.88 118 ARG A C 1
ATOM 973 O O . ARG A 1 118 ? 6.416 5.917 8.335 1.00 69.88 118 ARG A O 1
ATOM 980 N N . VAL A 1 119 ? 4.708 5.852 9.820 1.00 70.31 119 VAL A N 1
ATOM 981 C CA . VAL A 1 119 ? 3.719 6.551 8.987 1.00 70.31 119 VAL A CA 1
ATOM 982 C C . VAL A 1 119 ? 3.165 7.774 9.693 1.00 70.31 119 VAL A C 1
ATOM 984 O O . VAL A 1 119 ? 2.889 7.714 10.896 1.00 70.31 119 VAL A O 1
ATOM 987 N N . GLU A 1 120 ? 3.048 8.845 8.914 1.00 78.19 120 GLU A N 1
ATOM 988 C CA . GLU A 1 120 ? 2.265 10.048 9.183 1.00 78.19 120 GLU A CA 1
ATOM 989 C C . GLU A 1 120 ? 1.294 10.214 8.002 1.00 78.19 120 GLU A C 1
ATOM 991 O O . GLU A 1 120 ? 1.736 10.629 6.940 1.00 78.19 120 GLU A O 1
ATOM 996 N N . SER A 1 121 ? 0.030 9.797 8.131 1.00 75.75 121 SER A N 1
ATOM 997 C CA . SER A 1 121 ? -0.922 9.815 7.003 1.00 75.75 121 SER A CA 1
ATOM 998 C C . SER A 1 121 ? -2.372 10.065 7.422 1.00 75.75 121 SER A C 1
ATOM 1000 O O . SER A 1 121 ? -2.747 9.852 8.582 1.00 75.75 121 SER A O 1
ATOM 1002 N N . ASP A 1 122 ? -3.177 10.495 6.456 1.00 78.50 122 ASP A N 1
ATOM 1003 C CA . ASP A 1 122 ? -4.635 10.597 6.520 1.00 78.50 122 ASP A CA 1
ATOM 1004 C C . ASP A 1 122 ? -5.218 9.537 5.560 1.00 78.50 122 ASP A C 1
ATOM 1006 O O . ASP A 1 122 ? -4.932 9.580 4.367 1.00 78.50 122 ASP A O 1
ATOM 1010 N N . ALA A 1 123 ? -6.010 8.573 6.056 1.00 79.38 123 ALA A N 1
ATOM 1011 C CA . ALA A 1 123 ? -6.560 7.500 5.207 1.00 79.38 123 ALA A CA 1
ATOM 1012 C C . ALA A 1 123 ? -8.004 7.092 5.546 1.00 79.38 123 ALA A C 1
ATOM 1014 O O . ALA A 1 123 ? -8.415 7.188 6.700 1.00 79.38 123 ALA A O 1
ATOM 1015 N N . GLU A 1 124 ? -8.800 6.578 4.599 1.00 84.00 124 GLU A N 1
ATOM 1016 C CA . GLU A 1 124 ? -10.098 5.972 4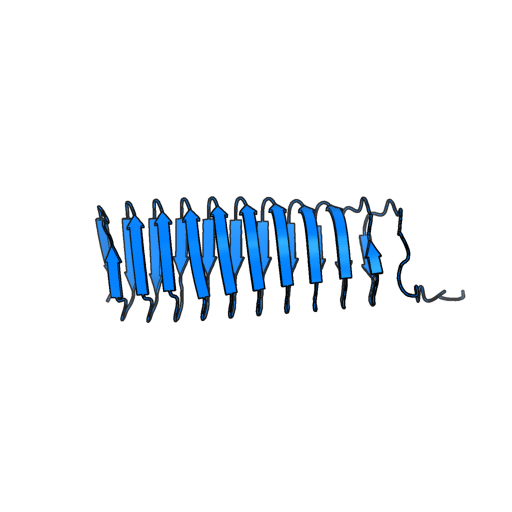.965 1.00 84.00 124 GLU A CA 1
ATOM 1017 C C . GLU A 1 124 ? -9.875 4.655 5.731 1.00 84.00 124 GLU A C 1
ATOM 1019 O O . GLU A 1 124 ? -10.386 4.485 6.846 1.00 84.00 124 GLU A O 1
ATOM 1024 N N . GLU A 1 125 ? -9.049 3.758 5.187 1.00 84.31 125 GLU A N 1
ATOM 1025 C CA . GLU A 1 125 ? -8.707 2.474 5.802 1.00 84.31 125 GLU A CA 1
ATOM 1026 C C . GLU A 1 125 ? -7.189 2.265 5.917 1.00 84.31 125 GLU A C 1
ATOM 1028 O O . GLU A 1 125 ? -6.433 2.421 4.961 1.00 84.31 125 GLU A O 1
ATOM 1033 N N . LEU A 1 126 ? -6.728 1.847 7.102 1.00 82.88 126 LEU A N 1
ATOM 1034 C CA . LEU A 1 126 ? -5.304 1.638 7.370 1.00 82.88 126 LEU A CA 1
ATOM 1035 C C . LEU A 1 126 ? -5.041 0.244 7.966 1.00 82.88 126 LEU A C 1
ATOM 1037 O O . LEU A 1 126 ? -5.552 -0.102 9.036 1.00 82.88 126 LEU A O 1
ATOM 1041 N N . TYR A 1 127 ? -4.190 -0.551 7.310 1.00 84.62 127 TYR A N 1
ATOM 1042 C CA . TYR A 1 127 ? -3.867 -1.939 7.660 1.00 84.62 127 TYR A CA 1
ATOM 1043 C C . TYR A 1 127 ? -2.389 -2.121 8.036 1.00 84.62 127 TYR A C 1
ATOM 1045 O O . TYR A 1 127 ? -1.494 -1.915 7.222 1.00 84.62 127 TYR A O 1
ATOM 1053 N N . LEU A 1 128 ? -2.121 -2.580 9.265 1.00 79.25 128 LEU A N 1
ATOM 1054 C CA . LEU A 1 128 ? -0.776 -2.699 9.849 1.00 79.25 128 LEU A CA 1
ATOM 1055 C C . LEU A 1 128 ? -0.527 -4.091 10.424 1.00 79.25 128 LEU A C 1
ATOM 1057 O O . LEU A 1 128 ? -1.342 -4.598 11.206 1.00 79.25 128 LEU A O 1
ATOM 1061 N N . THR A 1 129 ? 0.628 -4.678 10.098 1.00 77.69 129 THR A N 1
ATOM 1062 C CA . THR A 1 129 ? 0.913 -6.078 10.454 1.00 77.69 129 THR A CA 1
ATOM 1063 C C . THR A 1 129 ? 1.959 -6.295 11.553 1.00 77.69 129 THR A C 1
ATOM 1065 O O . THR A 1 129 ? 1.666 -7.075 12.455 1.00 77.69 129 THR A O 1
ATOM 1068 N N . GLU A 1 130 ? 3.155 -5.692 11.499 1.00 77.44 130 GLU A N 1
ATOM 1069 C CA . GLU A 1 130 ? 4.229 -5.971 12.477 1.00 77.44 130 GLU A CA 1
ATOM 1070 C C . GLU A 1 130 ? 5.150 -4.758 12.737 1.00 77.44 130 GLU A C 1
ATOM 1072 O O . GLU A 1 130 ? 5.547 -4.036 11.823 1.00 77.44 130 GLU A O 1
ATOM 1077 N N . ASP A 1 131 ? 5.501 -4.526 14.011 1.00 70.00 131 ASP A N 1
ATOM 1078 C CA . ASP A 1 131 ? 6.518 -3.553 14.472 1.00 70.00 131 ASP A CA 1
ATOM 1079 C C . ASP A 1 131 ? 6.325 -2.079 14.019 1.00 70.00 131 ASP A C 1
ATOM 1081 O O . ASP A 1 131 ? 7.244 -1.250 14.044 1.00 70.00 131 ASP A O 1
ATOM 1085 N N . VAL A 1 132 ? 5.088 -1.690 13.703 1.00 67.12 132 VAL A N 1
ATOM 1086 C CA . VAL A 1 132 ? 4.772 -0.361 13.153 1.00 67.12 132 VAL A CA 1
ATOM 1087 C C . VAL A 1 132 ? 4.654 0.735 14.232 1.00 67.12 132 VAL A C 1
ATOM 1089 O O . VAL A 1 132 ? 4.219 0.509 15.373 1.00 67.12 132 VAL A O 1
ATOM 1092 N N . ARG A 1 133 ? 5.041 1.972 13.878 1.00 70.44 133 ARG A N 1
ATOM 1093 C CA . ARG A 1 133 ? 4.643 3.201 14.592 1.00 70.44 133 ARG A CA 1
ATOM 1094 C C . ARG A 1 133 ? 3.834 4.114 13.682 1.00 70.44 133 ARG A C 1
ATOM 1096 O O . ARG A 1 133 ? 4.365 4.530 12.657 1.00 70.44 133 ARG A O 1
ATOM 1103 N N . VAL A 1 134 ? 2.633 4.480 14.110 1.00 69.75 134 VAL A N 1
ATOM 1104 C CA . VAL A 1 134 ? 1.734 5.332 13.321 1.00 69.75 134 VAL A CA 1
ATOM 1105 C C . VAL A 1 134 ? 1.265 6.538 14.118 1.00 69.75 134 VAL A C 1
ATOM 1107 O O . VAL A 1 134 ? 0.918 6.399 15.297 1.00 69.75 134 VAL A O 1
ATOM 1110 N N . GLU A 1 135 ? 1.298 7.687 13.449 1.00 78.75 135 GLU A N 1
ATOM 1111 C CA . GLU A 1 135 ? 0.584 8.918 13.782 1.00 78.75 135 GLU A CA 1
ATOM 1112 C C . GLU A 1 135 ? -0.394 9.178 12.626 1.00 78.75 135 GLU A C 1
ATOM 1114 O O . GLU A 1 135 ? 0.057 9.499 11.536 1.00 78.75 135 GLU A O 1
ATOM 1119 N N . SER A 1 136 ? -1.694 8.927 12.795 1.00 76.19 136 SER A N 1
ATOM 1120 C CA . SER A 1 136 ? -2.639 9.012 11.666 1.00 76.19 136 SER A CA 1
ATOM 1121 C C . SER A 1 136 ? -4.050 9.426 12.070 1.00 76.19 136 SER A C 1
ATOM 1123 O O . SER A 1 136 ? -4.486 9.190 13.203 1.00 76.19 136 SER A O 1
ATOM 1125 N N . ASP A 1 137 ? -4.779 9.963 11.102 1.00 79.00 137 ASP A N 1
ATOM 1126 C CA . ASP A 1 137 ? -6.225 10.172 11.135 1.00 79.00 137 ASP A CA 1
ATOM 1127 C C . ASP A 1 137 ? -6.860 9.157 10.161 1.00 79.00 137 ASP A C 1
ATOM 1129 O O . ASP A 1 137 ? -6.488 9.112 8.990 1.00 79.00 137 ASP A O 1
ATOM 1133 N N . ALA A 1 138 ? -7.763 8.285 10.636 1.00 80.44 138 ALA A N 1
ATOM 1134 C CA . ALA A 1 138 ? -8.406 7.297 9.755 1.00 80.44 138 ALA A CA 1
ATOM 1135 C C . ALA A 1 138 ? -9.854 6.936 10.109 1.00 80.44 138 ALA A C 1
ATOM 1137 O O . ALA A 1 138 ? -10.233 6.977 11.275 1.00 80.44 138 ALA A O 1
ATOM 1138 N N . GLU A 1 139 ? -10.693 6.518 9.155 1.00 84.44 139 GLU A N 1
ATOM 1139 C CA . GLU A 1 139 ? -12.030 6.007 9.514 1.00 84.44 139 GLU A CA 1
ATOM 1140 C C . GLU A 1 139 ? -11.917 4.637 10.202 1.00 84.44 139 GLU A C 1
ATOM 1142 O O . GLU A 1 139 ? -12.422 4.447 11.319 1.00 84.44 139 GLU A O 1
ATOM 1147 N N . GLU A 1 140 ? -11.192 3.702 9.587 1.00 84.62 140 GLU A N 1
ATOM 1148 C CA . GLU A 1 140 ? -10.953 2.361 10.119 1.00 84.62 140 GLU A CA 1
ATOM 1149 C C . GLU A 1 140 ? -9.460 2.032 10.195 1.00 84.62 140 GLU A C 1
ATOM 1151 O O . GLU A 1 140 ? -8.704 2.220 9.246 1.00 84.62 140 GLU A O 1
ATOM 1156 N N . LEU A 1 141 ? -9.022 1.485 11.332 1.00 83.44 141 LEU A N 1
ATOM 1157 C CA . LEU A 1 141 ? -7.620 1.131 11.534 1.00 83.44 141 LEU A CA 1
ATOM 1158 C C . LEU A 1 141 ? -7.470 -0.296 12.085 1.00 83.44 141 LEU A C 1
ATOM 1160 O O . LEU A 1 141 ? -7.990 -0.648 13.154 1.00 83.44 141 LEU A O 1
ATOM 1164 N N . TYR A 1 142 ? -6.737 -1.124 11.342 1.00 84.75 142 TYR A N 1
ATOM 1165 C CA . TYR A 1 142 ? -6.534 -2.555 11.558 1.00 84.75 142 TYR A CA 1
ATOM 1166 C C . TYR A 1 142 ? -5.088 -2.843 11.974 1.00 84.75 142 TYR A C 1
ATOM 1168 O O . TYR A 1 142 ? -4.154 -2.643 11.208 1.00 84.75 142 TYR A O 1
ATOM 1176 N N . LEU A 1 143 ? -4.902 -3.358 13.192 1.00 78.50 143 LEU A N 1
ATOM 1177 C CA . LEU A 1 143 ? -3.599 -3.624 13.803 1.00 78.50 143 LEU A CA 1
ATOM 1178 C C . LEU A 1 143 ? -3.412 -5.091 14.150 1.00 78.50 143 LEU A C 1
ATOM 1180 O O . LEU A 1 143 ? -4.215 -5.681 14.885 1.00 78.50 143 LEU A O 1
ATOM 1184 N N . THR A 1 144 ? -2.276 -5.628 13.732 1.00 78.50 144 THR A N 1
ATOM 1185 C CA . THR A 1 144 ? -1.755 -6.927 14.160 1.00 78.50 144 THR A CA 1
ATOM 1186 C C . THR A 1 144 ? -0.404 -6.717 14.850 1.00 78.50 144 THR A C 1
ATOM 1188 O O . THR A 1 144 ? 0.307 -5.809 14.465 1.00 78.50 144 THR A O 1
ATOM 1191 N N . GLU A 1 145 ? -0.125 -7.469 15.919 1.00 74.12 145 GLU A N 1
ATOM 1192 C CA . GLU A 1 145 ? 1.171 -7.698 16.601 1.00 74.12 145 GLU A CA 1
ATOM 1193 C C . GLU A 1 145 ? 2.164 -6.511 16.775 1.00 74.12 145 GLU A C 1
ATOM 1195 O O . GLU A 1 145 ? 2.689 -5.918 15.841 1.00 74.12 145 GLU A O 1
ATOM 1200 N N . ASP A 1 146 ? 2.512 -6.197 18.032 1.00 69.00 146 ASP A N 1
ATOM 1201 C CA . ASP A 1 146 ? 3.614 -5.282 18.412 1.00 69.00 146 ASP A CA 1
ATOM 1202 C C . ASP A 1 146 ? 3.540 -3.815 17.902 1.00 69.00 146 ASP A C 1
ATOM 1204 O O . ASP A 1 146 ? 4.491 -3.035 18.041 1.00 69.00 146 ASP A O 1
ATOM 1208 N N . VAL A 1 147 ? 2.370 -3.355 17.449 1.00 65.75 147 VAL A N 1
ATOM 1209 C CA . VAL A 1 147 ? 2.176 -1.975 16.960 1.00 65.75 147 VAL A CA 1
ATOM 1210 C C . VAL A 1 147 ? 2.041 -0.941 18.094 1.00 65.75 147 VAL A C 1
ATOM 1212 O O . VAL A 1 147 ? 1.454 -1.187 19.162 1.00 65.75 147 VAL A O 1
ATOM 1215 N N . ARG A 1 148 ? 2.577 0.269 17.861 1.00 68.94 148 ARG A N 1
ATOM 1216 C CA . ARG A 1 148 ? 2.276 1.483 18.643 1.00 68.94 148 ARG A CA 1
ATOM 1217 C C . ARG A 1 148 ? 1.550 2.513 17.783 1.00 68.94 148 ARG A C 1
ATOM 1219 O O . ARG A 1 148 ? 2.126 2.972 16.804 1.00 68.94 148 ARG A O 1
ATOM 1226 N N . VAL A 1 149 ? 0.366 2.932 18.215 1.00 68.38 149 VAL A N 1
ATOM 1227 C CA . VAL A 1 149 ? -0.439 3.923 17.485 1.00 68.38 149 VAL A CA 1
ATOM 1228 C C . VAL A 1 149 ? -0.799 5.108 18.367 1.00 68.38 149 VAL A C 1
ATOM 1230 O O . VAL A 1 149 ? -1.234 4.915 19.510 1.00 68.38 149 VAL A O 1
ATOM 1233 N N . GLU A 1 150 ? -0.608 6.300 17.810 1.00 77.62 150 GLU A N 1
ATOM 1234 C CA . GLU A 1 150 ? -1.225 7.558 18.221 1.00 77.62 150 GLU A CA 1
ATOM 1235 C C . GLU A 1 150 ? -2.178 7.969 17.090 1.00 77.62 150 GLU A C 1
ATOM 1237 O O . GLU A 1 150 ? -1.716 8.363 16.030 1.00 77.62 150 GLU A O 1
ATOM 1242 N N . SER A 1 151 ? -3.490 7.772 17.248 1.00 73.44 151 SER A N 1
ATOM 1243 C CA . SER A 1 151 ? -4.433 8.030 16.147 1.00 73.44 151 SER A CA 1
ATOM 1244 C C . SER A 1 151 ? -5.793 8.549 16.591 1.00 73.44 151 SER A C 1
ATOM 1246 O O . SER A 1 151 ? -6.290 8.232 17.680 1.00 73.44 151 SER A O 1
ATOM 1248 N N . ASP A 1 152 ? -6.422 9.300 15.699 1.00 76.69 152 ASP A N 1
ATOM 1249 C CA . ASP A 1 152 ? -7.838 9.636 15.737 1.00 76.69 152 ASP A CA 1
ATOM 1250 C C . ASP A 1 152 ? -8.550 8.719 14.725 1.00 76.69 152 ASP A C 1
ATOM 1252 O O . ASP A 1 152 ? -8.257 8.753 13.534 1.00 76.69 152 ASP A O 1
ATOM 1256 N N . ALA A 1 153 ? -9.431 7.826 15.205 1.00 79.75 153 ALA A N 1
ATOM 1257 C CA . ALA A 1 153 ? -10.141 6.902 14.314 1.00 79.75 153 ALA A CA 1
ATOM 1258 C C . ALA A 1 153 ? -11.594 6.614 14.698 1.00 79.75 153 ALA A C 1
ATOM 1260 O O . ALA A 1 153 ? -11.936 6.593 15.879 1.00 79.75 153 ALA A O 1
ATOM 1261 N N . GLU A 1 154 ? -12.485 6.334 13.744 1.00 84.12 154 GLU A N 1
ATOM 1262 C CA . GLU A 1 154 ? -13.856 5.935 14.102 1.00 84.12 154 GLU A CA 1
ATOM 1263 C C . GLU A 1 154 ? -13.893 4.503 14.657 1.00 84.12 154 GLU A C 1
ATOM 1265 O O . GLU A 1 154 ? -14.528 4.237 15.694 1.00 84.12 154 GLU A O 1
ATOM 1270 N N . GLU A 1 155 ? -13.195 3.572 14.004 1.00 83.94 155 GLU A N 1
ATOM 1271 C CA . GLU A 1 155 ? -13.137 2.163 14.388 1.00 83.94 155 GLU A CA 1
ATOM 1272 C C . GLU A 1 155 ? -11.702 1.621 14.466 1.00 83.94 155 GLU A C 1
ATOM 1274 O O . GLU A 1 155 ? -10.912 1.738 13.539 1.00 83.94 155 GLU A O 1
ATOM 1279 N N . LEU A 1 156 ? -11.379 0.960 15.583 1.00 83.06 156 LEU A N 1
ATOM 1280 C CA . LEU A 1 156 ? -10.099 0.279 15.794 1.00 83.06 156 LEU A CA 1
ATOM 1281 C C . LEU A 1 156 ? -10.265 -1.230 15.935 1.00 83.06 156 LEU A C 1
ATOM 1283 O O . LEU A 1 156 ? -10.981 -1.699 16.827 1.00 83.06 156 LEU A O 1
ATOM 1287 N N . TYR A 1 157 ? -9.512 -1.986 15.142 1.00 85.50 157 TYR A N 1
ATOM 1288 C CA . TYR A 1 157 ? -9.461 -3.445 15.149 1.00 85.50 157 TYR A CA 1
ATOM 1289 C C . TYR A 1 157 ? -8.070 -3.925 15.563 1.00 85.50 157 TYR A C 1
ATOM 1291 O O . TYR A 1 157 ? -7.097 -3.690 14.864 1.00 85.50 157 TYR A O 1
ATOM 1299 N N . LEU A 1 158 ? -7.963 -4.606 16.705 1.00 78.81 158 LEU A N 1
ATOM 1300 C CA . LEU A 1 158 ? -6.685 -4.973 17.321 1.00 78.81 158 LEU A CA 1
ATOM 1301 C C . LEU A 1 158 ? -6.543 -6.488 17.487 1.00 78.81 158 LEU A C 1
ATOM 1303 O O . LEU A 1 158 ? -7.453 -7.139 18.018 1.00 78.81 158 LEU A O 1
ATOM 1307 N N . THR A 1 159 ? -5.368 -7.017 17.149 1.00 79.69 159 THR A N 1
ATOM 1308 C CA . THR A 1 159 ? -4.969 -8.414 17.378 1.00 79.69 159 THR A CA 1
ATOM 1309 C C . THR A 1 159 ? -3.591 -8.471 18.043 1.00 79.69 159 THR A C 1
ATOM 1311 O O . THR A 1 159 ? -2.649 -7.947 17.472 1.00 79.69 159 THR A O 1
ATOM 1314 N N . GLU A 1 160 ? -3.500 -9.107 19.223 1.00 70.06 160 GLU A N 1
ATOM 1315 C CA . GLU A 1 160 ? -2.289 -9.408 20.035 1.00 70.06 160 GLU A CA 1
ATOM 1316 C C . GLU A 1 160 ? -1.258 -8.262 20.291 1.00 70.06 160 GLU A C 1
ATOM 1318 O O . GLU A 1 160 ? -0.825 -7.539 19.412 1.00 70.06 160 GLU A O 1
ATOM 1323 N N . ASP A 1 161 ? -0.836 -8.082 21.555 1.00 66.75 161 ASP A N 1
ATOM 1324 C CA . ASP A 1 161 ? 0.271 -7.191 21.999 1.00 66.75 161 ASP A CA 1
ATOM 1325 C C . ASP A 1 161 ? 0.317 -5.717 21.490 1.00 66.75 161 ASP A C 1
ATOM 1327 O O . ASP A 1 161 ? 1.342 -5.041 21.594 1.00 66.75 161 ASP A O 1
ATOM 1331 N N . VAL A 1 162 ? -0.814 -5.137 21.072 1.00 67.00 162 VAL A N 1
ATOM 1332 C CA . VAL A 1 162 ? -0.887 -3.730 20.622 1.00 67.00 162 VAL A CA 1
ATOM 1333 C C . VAL A 1 162 ? -0.904 -2.716 21.782 1.00 67.00 162 VAL A C 1
ATOM 1335 O O . VAL A 1 162 ? -1.603 -2.888 22.791 1.00 67.00 162 VAL A O 1
ATOM 1338 N N . ARG A 1 163 ? -0.176 -1.596 21.637 1.00 67.50 163 ARG A N 1
ATOM 1339 C CA . ARG A 1 163 ? -0.309 -0.408 22.506 1.00 67.50 163 ARG A CA 1
ATOM 1340 C C . ARG A 1 163 ? -0.919 0.759 21.740 1.00 67.50 163 ARG A C 1
ATOM 1342 O O . ARG A 1 163 ? -0.270 1.318 20.865 1.00 67.50 163 ARG A O 1
ATOM 1349 N N . VAL A 1 164 ? -2.108 1.176 22.158 1.00 68.06 164 VAL A N 1
ATOM 1350 C CA . VAL A 1 164 ? -2.847 2.259 21.504 1.00 68.06 164 VAL A CA 1
ATOM 1351 C C . VAL A 1 164 ? -3.050 3.435 22.458 1.00 68.06 164 VAL A C 1
ATOM 1353 O O . VAL A 1 164 ? -3.530 3.250 23.583 1.00 68.06 164 VAL A O 1
ATOM 1356 N N . GLU A 1 165 ? -2.695 4.633 22.002 1.00 74.25 165 GLU A N 1
ATOM 1357 C CA . GLU A 1 165 ? -3.132 5.918 22.549 1.00 74.25 165 GLU A CA 1
ATOM 1358 C C . GLU A 1 165 ? -4.002 6.604 21.485 1.00 74.25 165 GLU A C 1
ATOM 1360 O O . GLU A 1 165 ? -3.499 7.340 20.655 1.00 74.25 165 GLU A O 1
ATOM 1365 N N . SER A 1 166 ? -5.304 6.303 21.474 1.00 71.50 166 SER A N 1
ATOM 1366 C CA . SER A 1 166 ? -6.226 6.764 20.425 1.00 71.50 166 SER A CA 1
ATOM 1367 C C . SER A 1 166 ? -7.507 7.368 20.986 1.00 71.50 166 SER A C 1
ATOM 1369 O O . SER A 1 166 ? -8.012 6.885 22.011 1.00 71.50 166 SER A O 1
ATOM 1371 N N . ASP A 1 167 ? -8.114 8.289 20.247 1.00 74.06 167 ASP A N 1
ATOM 1372 C CA . ASP A 1 167 ? -9.445 8.847 20.518 1.00 74.06 167 ASP A CA 1
ATOM 1373 C C . ASP A 1 167 ? -10.550 8.131 19.703 1.00 74.06 167 ASP A C 1
ATOM 1375 O O . ASP A 1 167 ? -11.412 8.748 19.087 1.00 74.06 167 ASP A O 1
ATOM 1379 N N . ALA A 1 168 ? -10.564 6.789 19.731 1.00 79.00 168 ALA A N 1
ATOM 1380 C CA . ALA A 1 168 ? -11.490 6.018 18.901 1.00 79.00 168 ALA A CA 1
ATOM 1381 C C . ALA A 1 168 ? -12.922 5.871 19.442 1.00 79.00 168 ALA A C 1
ATOM 1383 O O . ALA A 1 168 ? -13.137 5.617 20.637 1.00 79.00 168 ALA A O 1
ATOM 1384 N N . GLU A 1 169 ? -13.922 5.934 18.551 1.00 83.94 169 GLU A N 1
ATOM 1385 C CA . GLU A 1 169 ? -15.326 5.723 18.936 1.00 83.94 169 GLU A CA 1
ATOM 1386 C C . GLU A 1 169 ? -15.628 4.254 19.262 1.00 83.94 169 GLU A C 1
ATOM 1388 O O . GLU A 1 169 ? -16.377 3.960 20.210 1.00 83.94 169 GLU A O 1
ATOM 1393 N N . LYS A 1 170 ? -15.066 3.320 18.484 1.00 82.81 170 LYS A N 1
ATOM 1394 C CA . LYS A 1 170 ? -15.257 1.875 18.661 1.00 82.81 170 LYS A CA 1
ATOM 1395 C C . LYS A 1 170 ? -13.919 1.145 18.684 1.00 82.81 170 LYS A C 1
ATOM 1397 O O . LYS A 1 170 ? -13.036 1.417 17.889 1.00 82.81 170 LYS A O 1
ATOM 1402 N N . LEU A 1 171 ? -13.804 0.175 19.594 1.00 83.44 171 LEU A N 1
ATOM 1403 C CA . LEU A 1 171 ? -12.621 -0.675 19.728 1.00 83.44 171 LEU A CA 1
ATOM 1404 C C . LEU A 1 171 ? -13.035 -2.147 19.745 1.00 83.44 171 LEU A C 1
ATOM 1406 O O . LEU A 1 171 ? -13.825 -2.578 20.597 1.00 83.44 171 LEU A O 1
ATOM 1410 N N . TYR A 1 172 ? -12.458 -2.913 18.827 1.00 85.31 172 TYR A N 1
ATOM 1411 C CA . TYR A 1 172 ? -12.622 -4.348 18.659 1.00 85.31 172 TYR A CA 1
ATOM 1412 C C . TYR A 1 172 ? -11.290 -5.038 18.949 1.00 85.31 172 TYR A C 1
ATOM 1414 O O . TYR A 1 172 ? -10.317 -4.860 18.231 1.00 85.31 172 TYR A O 1
ATOM 1422 N N . LEU A 1 173 ? -11.246 -5.834 20.017 1.00 81.12 173 LEU A N 1
ATOM 1423 C CA . LEU A 1 173 ? -10.057 -6.596 20.395 1.00 81.12 173 LEU A CA 1
ATOM 1424 C C . LEU A 1 173 ? -10.307 -8.084 20.164 1.00 81.12 173 LEU A C 1
ATOM 1426 O O . LEU A 1 173 ? -11.263 -8.643 20.716 1.00 81.12 173 LEU A O 1
ATOM 1430 N N . THR A 1 174 ? -9.423 -8.712 19.397 1.00 79.06 174 THR A N 1
ATOM 1431 C CA . THR A 1 174 ? -9.362 -10.163 19.227 1.00 79.06 174 THR A CA 1
ATOM 1432 C C . THR A 1 174 ? -8.137 -10.693 19.979 1.00 79.06 174 THR A C 1
ATOM 1434 O O . THR A 1 174 ? -7.021 -10.231 19.758 1.00 79.06 174 THR A O 1
ATOM 1437 N N . GLU A 1 175 ? -8.374 -11.618 20.919 1.00 66.50 175 GLU A N 1
ATOM 1438 C CA . GLU A 1 175 ? -7.345 -12.353 21.685 1.00 66.50 175 GLU A CA 1
ATOM 1439 C C . GLU A 1 175 ? -7.053 -13.729 21.074 1.00 66.50 175 GLU A C 1
ATOM 1441 O O . GLU A 1 175 ? -8.005 -14.351 20.533 1.00 66.50 175 GLU A O 1
#